Protein AF-A0A2G6YTL5-F1 (afdb_monomer_lite)

Secondary structure (DSSP, 8-state):
------------------S-SEEEEEE-S--EEE-TTS-EEEPPTT-EEEEEE-SSEEEEEEE-TTT--EEEEEEEHHHHHHHHHTTSEEEE-

Sequence (93 aa):
MSEQHIPGNQISAIEVQQYPEHFAARVTGKVEHRVGDGPSELIPQGIEMKVDTAIASYVLSWVDPEDQQPETASLAKREFEHYVEVGALEVTV

Radius of gyration: 18.64 Å; chains: 1; bounding box: 56×35×51 Å

pLDDT: mean 85.42, std 16.79, range [40.28, 97.62]

Structure (mmCIF, N/CA/C/O backbone):
data_AF-A0A2G6YTL5-F1
#
_entry.id   AF-A0A2G6YTL5-F1
#
loop_
_atom_site.group_PDB
_atom_site.id
_atom_site.type_symbol
_atom_site.label_atom_id
_atom_site.label_alt_id
_atom_site.label_comp_id
_atom_site.label_asym_id
_atom_site.label_entity_id
_atom_site.label_seq_id
_atom_site.pdbx_PDB_ins_code
_atom_site.Cartn_x
_atom_site.Cartn_y
_atom_site.Cartn_z
_atom_site.occupancy
_atom_site.B_iso_or_equiv
_atom_site.auth_seq_id
_atom_site.auth_comp_id
_atom_site.auth_asym_id
_atom_site.auth_atom_id
_atom_site.pdbx_PDB_model_num
ATOM 1 N N . MET A 1 1 ? -41.385 24.868 36.575 1.00 42.53 1 MET A N 1
ATOM 2 C CA . MET A 1 1 ? -41.371 24.133 35.296 1.00 42.53 1 MET A CA 1
ATOM 3 C C . MET A 1 1 ? -39.914 23.916 34.955 1.00 42.53 1 MET A C 1
ATOM 5 O O . MET A 1 1 ? -39.200 24.896 34.812 1.00 42.53 1 MET A O 1
ATOM 9 N N . SER A 1 2 ? -39.456 22.669 35.017 1.00 40.28 2 SER A N 1
ATOM 10 C CA . SER A 1 2 ? -38.038 22.319 34.909 1.00 40.28 2 SER A CA 1
ATOM 11 C C . SER A 1 2 ? -37.748 21.901 33.472 1.00 40.28 2 SER A C 1
ATOM 13 O O . SER A 1 2 ? -38.137 20.809 33.069 1.00 40.28 2 SER A O 1
ATOM 15 N N . GLU A 1 3 ? -37.105 22.767 32.694 1.00 46.06 3 GLU A N 1
ATOM 16 C CA . GLU A 1 3 ? -36.609 22.415 31.363 1.00 46.06 3 GLU A CA 1
ATOM 17 C C . GLU A 1 3 ? -35.280 21.668 31.513 1.00 46.06 3 GLU A C 1
ATOM 19 O O . GLU A 1 3 ? -34.225 22.251 31.765 1.00 46.06 3 GLU A O 1
ATOM 24 N N . GLN A 1 4 ? -35.352 20.341 31.413 1.00 45.59 4 GLN A N 1
ATOM 25 C CA . GLN A 1 4 ? -34.183 19.480 31.295 1.00 45.59 4 GLN A CA 1
ATOM 26 C C . GLN A 1 4 ? -33.599 19.646 29.889 1.00 45.59 4 GLN A C 1
ATOM 28 O O . GLN A 1 4 ? -34.181 19.197 28.904 1.00 45.59 4 GLN A O 1
ATOM 33 N N . HIS A 1 5 ? -32.444 20.303 29.802 1.00 42.72 5 HIS A N 1
ATOM 34 C CA . HIS A 1 5 ? -31.614 20.296 28.604 1.00 42.72 5 HIS A CA 1
ATOM 35 C C . HIS A 1 5 ? -31.051 18.885 28.408 1.00 42.72 5 HIS A C 1
ATOM 37 O O . HIS A 1 5 ? -30.262 18.407 29.221 1.00 42.72 5 HIS A O 1
ATOM 43 N N . ILE A 1 6 ? -31.470 18.220 27.334 1.00 56.03 6 ILE A N 1
ATOM 44 C CA . ILE A 1 6 ? -30.871 16.972 26.861 1.00 56.03 6 ILE A CA 1
ATOM 45 C C . ILE A 1 6 ? -29.523 17.343 26.226 1.00 56.03 6 ILE A C 1
ATOM 47 O O . ILE A 1 6 ? -29.519 18.103 25.254 1.00 56.03 6 ILE A O 1
ATOM 51 N N . PRO A 1 7 ? -28.378 16.847 26.725 1.00 48.25 7 PRO A N 1
ATOM 52 C CA . PRO A 1 7 ? -27.110 17.036 26.041 1.00 48.25 7 PRO A CA 1
ATOM 53 C C . PRO A 1 7 ? -27.153 16.222 24.748 1.00 48.25 7 PRO A C 1
ATOM 55 O O . PRO A 1 7 ? -27.220 14.992 24.775 1.00 48.25 7 PRO A O 1
ATOM 58 N N . GLY A 1 8 ? -27.165 16.918 23.612 1.00 46.03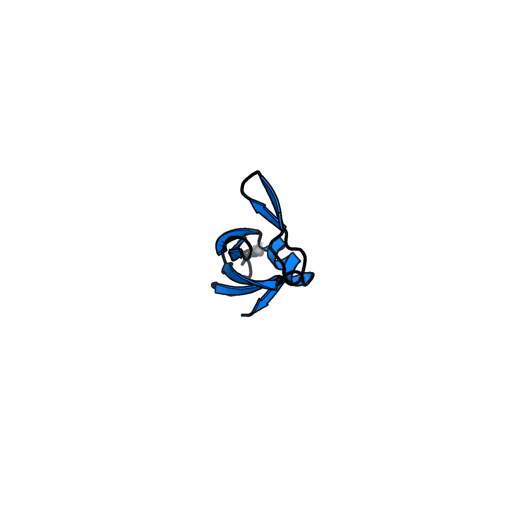 8 GLY A N 1
ATOM 59 C CA . GLY A 1 8 ? -26.973 16.306 22.307 1.00 46.03 8 GLY A CA 1
ATOM 60 C C . GLY A 1 8 ? -25.668 15.518 22.316 1.00 46.03 8 GLY A C 1
ATOM 61 O O . GLY A 1 8 ? -24.620 16.036 22.693 1.00 46.03 8 GLY A O 1
ATOM 62 N N . ASN A 1 9 ? -25.759 14.245 21.949 1.00 48.50 9 ASN A N 1
ATOM 63 C CA . ASN A 1 9 ? -24.640 13.323 21.870 1.00 48.50 9 ASN A CA 1
ATOM 64 C C . ASN A 1 9 ? -23.618 13.864 20.852 1.00 48.50 9 ASN A C 1
ATOM 66 O O . ASN A 1 9 ? -23.785 13.694 19.645 1.00 48.50 9 ASN A O 1
ATOM 70 N N . GLN A 1 10 ? -22.579 14.551 21.333 1.00 52.66 10 GLN A N 1
ATOM 71 C CA . GLN A 1 10 ? -21.400 14.906 20.549 1.00 52.66 10 GLN A CA 1
ATOM 72 C C . GLN A 1 10 ? -20.633 13.606 20.283 1.00 52.66 10 GLN A C 1
ATOM 74 O O . GLN A 1 10 ? -19.710 13.244 21.007 1.00 52.66 10 GLN A O 1
ATOM 79 N N . ILE A 1 11 ? -21.035 12.865 19.251 1.00 53.69 11 ILE A N 1
ATOM 80 C CA . ILE A 1 11 ? -20.146 11.873 18.655 1.00 53.69 11 ILE A CA 1
ATOM 81 C C . ILE A 1 11 ? -19.109 12.698 17.901 1.00 53.69 11 ILE A C 1
ATOM 83 O O . ILE A 1 11 ? -19.294 13.047 16.737 1.00 53.69 11 ILE A O 1
ATOM 87 N N . SER A 1 12 ? -18.041 13.090 18.596 1.00 50.38 12 SER A N 1
ATOM 88 C CA . SER A 1 12 ? -16.804 13.457 17.922 1.00 50.38 12 SER A CA 1
ATOM 89 C C . SER A 1 12 ? -16.447 12.263 17.047 1.00 50.38 12 SER A C 1
ATOM 91 O O . SER A 1 12 ? -16.243 11.166 17.566 1.00 50.38 12 SER A O 1
ATOM 93 N N . ALA A 1 13 ? -16.441 12.455 15.730 1.00 55.88 13 ALA A N 1
ATOM 94 C CA . ALA A 1 13 ? -15.878 11.498 14.795 1.00 55.88 13 ALA A CA 1
ATOM 95 C C . ALA A 1 13 ? -14.369 11.432 15.065 1.00 55.88 13 ALA A C 1
ATOM 97 O O . ALA A 1 13 ? -13.573 12.097 14.412 1.00 55.88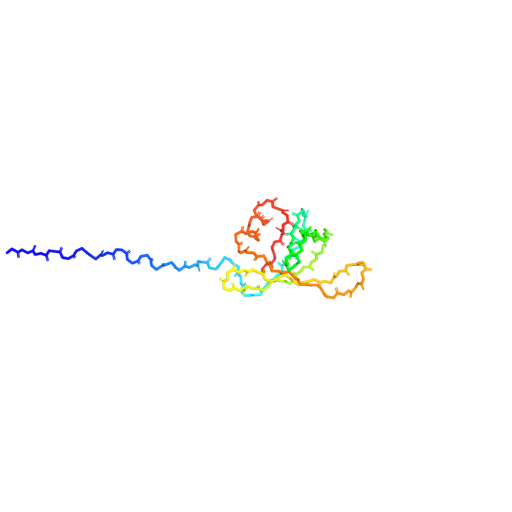 13 ALA A O 1
ATOM 98 N N . ILE A 1 14 ? -13.982 10.707 16.113 1.00 56.47 14 ILE A N 1
ATOM 99 C CA . ILE A 1 14 ? -12.608 10.272 16.293 1.00 56.47 14 ILE A CA 1
ATOM 100 C C . ILE A 1 14 ? -12.448 9.198 15.229 1.00 56.47 14 ILE A C 1
ATOM 102 O O . ILE A 1 14 ? -12.909 8.072 15.402 1.00 56.47 14 ILE A O 1
ATOM 106 N N . GLU A 1 15 ? -11.909 9.584 14.079 1.00 60.00 15 GLU A N 1
ATOM 107 C CA . GLU A 1 15 ? -11.481 8.628 13.072 1.00 60.00 15 GLU A CA 1
ATOM 108 C C . GLU A 1 15 ? -10.412 7.753 13.734 1.00 60.00 15 GLU A C 1
ATOM 110 O O . GLU A 1 15 ? -9.310 8.215 14.034 1.00 60.00 15 GLU A O 1
ATOM 115 N N . VAL A 1 16 ? -10.784 6.523 14.095 1.00 66.25 16 VAL A N 1
ATOM 116 C CA . VAL A 1 16 ? -9.871 5.594 14.758 1.00 66.25 16 VAL A CA 1
ATOM 117 C C . VAL A 1 16 ? -8.837 5.189 13.721 1.00 66.25 16 VAL A C 1
ATOM 119 O O . VAL A 1 16 ? -9.149 4.497 12.757 1.00 66.25 16 VAL A O 1
ATOM 122 N N . GLN A 1 17 ? -7.611 5.662 13.899 1.00 72.12 17 GLN A N 1
ATOM 123 C CA . GLN A 1 17 ? -6.489 5.285 13.056 1.00 72.12 17 GLN A CA 1
ATOM 124 C C . GLN A 1 17 ? -6.136 3.817 13.337 1.00 72.12 17 GLN A C 1
ATOM 126 O O . GLN A 1 17 ? -5.704 3.480 14.437 1.00 72.12 17 GLN A O 1
ATOM 131 N N . GLN A 1 18 ? -6.407 2.941 12.364 1.00 84.38 18 GLN A N 1
ATOM 132 C CA . GLN A 1 18 ? -6.289 1.487 12.520 1.00 84.38 18 GLN A CA 1
ATOM 133 C C . GLN A 1 18 ? -4.834 0.994 12.509 1.00 84.38 18 GLN A C 1
ATOM 135 O O . GLN A 1 18 ? -4.520 0.020 13.194 1.00 84.38 18 GLN A O 1
ATOM 140 N N . TYR A 1 19 ? -3.951 1.666 11.765 1.00 90.62 19 TYR A N 1
ATOM 141 C CA . TYR A 1 19 ? -2.539 1.302 11.621 1.00 90.62 19 TYR A CA 1
ATOM 142 C C . TYR A 1 19 ? -1.600 2.404 12.150 1.00 90.62 19 TYR A C 1
ATOM 144 O O . TYR A 1 19 ? -2.011 3.564 12.210 1.00 90.62 19 TYR A O 1
ATOM 152 N N . PRO A 1 20 ? -0.350 2.073 12.537 1.00 92.81 20 PRO A N 1
ATOM 153 C CA . PRO A 1 20 ? 0.654 3.053 12.963 1.00 92.81 20 PRO A CA 1
ATOM 154 C C . PRO A 1 20 ? 0.967 4.117 11.897 1.00 92.81 20 PRO A C 1
ATOM 156 O O . PRO A 1 20 ? 0.619 3.972 10.728 1.00 92.81 20 PRO A O 1
ATOM 159 N N . GLU A 1 21 ? 1.683 5.178 12.279 1.00 93.88 21 GLU A N 1
ATOM 160 C CA . GLU A 1 21 ? 2.111 6.227 11.334 1.00 93.88 21 GLU A CA 1
ATOM 161 C C . GLU A 1 21 ? 3.010 5.684 10.214 1.00 93.88 21 GLU A C 1
ATOM 163 O O . GLU A 1 21 ? 2.876 6.115 9.073 1.00 93.88 21 GLU A O 1
ATOM 168 N N . HIS A 1 22 ? 3.866 4.710 10.534 1.00 96.94 22 HIS A N 1
ATOM 169 C CA . HIS A 1 22 ? 4.793 4.064 9.609 1.00 96.94 22 HIS A CA 1
ATOM 170 C C . HIS A 1 22 ? 4.775 2.555 9.839 1.00 96.94 22 HIS A C 1
ATOM 172 O O . HIS A 1 22 ? 4.982 2.102 10.967 1.00 96.94 22 HIS A O 1
ATOM 178 N N . PHE A 1 23 ? 4.549 1.779 8.785 1.00 97.06 23 PHE A N 1
ATOM 179 C CA . PHE A 1 23 ? 4.556 0.317 8.841 1.00 97.06 23 PHE A CA 1
ATOM 180 C C . PHE A 1 23 ? 4.891 -0.282 7.467 1.00 97.06 23 PHE A C 1
ATOM 182 O O . PHE A 1 23 ? 5.122 0.447 6.500 1.00 97.06 23 PHE A O 1
ATOM 189 N N . ALA A 1 24 ? 4.975 -1.608 7.376 1.00 97.38 24 ALA A N 1
ATOM 190 C CA . ALA A 1 24 ? 5.245 -2.304 6.123 1.00 97.38 24 ALA A CA 1
ATOM 191 C C . ALA A 1 24 ? 4.021 -3.095 5.656 1.00 97.38 24 ALA A C 1
ATOM 193 O O . ALA A 1 24 ? 3.216 -3.567 6.458 1.00 97.38 24 ALA A O 1
ATOM 194 N N . ALA A 1 25 ? 3.890 -3.279 4.349 1.00 97.44 25 ALA A N 1
ATOM 195 C CA . ALA A 1 25 ? 2.909 -4.189 3.778 1.00 97.44 25 ALA A CA 1
ATOM 196 C C . ALA A 1 25 ? 3.517 -4.977 2.618 1.00 97.44 25 ALA A C 1
ATOM 198 O O . ALA A 1 25 ? 4.539 -4.590 2.053 1.00 97.44 25 ALA A O 1
ATOM 199 N N . ARG A 1 26 ? 2.884 -6.087 2.253 1.00 97.44 26 ARG A N 1
ATOM 200 C CA . ARG A 1 26 ? 3.265 -6.907 1.106 1.00 97.44 26 ARG A CA 1
ATOM 201 C C . ARG A 1 26 ? 2.082 -7.107 0.174 1.00 97.44 26 ARG A C 1
ATOM 203 O O . ARG A 1 26 ? 0.981 -7.409 0.629 1.00 97.44 26 ARG A O 1
ATOM 210 N N . VAL A 1 27 ? 2.320 -6.996 -1.132 1.00 96.81 27 VAL A N 1
ATOM 211 C CA . VAL A 1 27 ? 1.305 -7.294 -2.152 1.00 96.81 27 VAL A CA 1
ATOM 212 C C . VAL A 1 27 ? 1.166 -8.800 -2.319 1.00 96.81 27 VAL A C 1
ATOM 214 O O . VAL A 1 27 ? 2.072 -9.472 -2.814 1.00 96.81 27 VAL A O 1
ATOM 217 N N . THR A 1 28 ? 0.017 -9.337 -1.933 1.00 97.00 28 THR A N 1
ATOM 218 C CA . THR A 1 28 ? -0.315 -10.769 -2.019 1.00 97.00 28 THR A CA 1
ATOM 219 C C . THR A 1 28 ? -1.388 -11.054 -3.070 1.00 97.00 28 THR A C 1
ATOM 221 O O . THR A 1 28 ? -1.511 -12.187 -3.533 1.00 97.00 28 THR A O 1
ATOM 224 N N . GLY A 1 29 ? -2.148 -10.033 -3.479 1.00 95.00 29 GLY A N 1
ATOM 225 C CA . GLY A 1 29 ? -3.240 -10.141 -4.445 1.00 95.00 29 GLY A CA 1
ATOM 226 C C . GLY A 1 29 ? -3.244 -9.011 -5.469 1.00 95.00 29 GLY A C 1
ATOM 227 O O . GLY A 1 29 ? -2.197 -8.493 -5.838 1.00 95.00 29 GLY A O 1
ATOM 228 N N . LYS A 1 30 ? -4.418 -8.696 -6.020 1.00 95.12 30 LYS A N 1
ATOM 229 C CA . LYS A 1 30 ? -4.566 -7.603 -6.989 1.00 95.12 30 LYS A CA 1
ATOM 230 C C . LYS A 1 30 ? -4.792 -6.301 -6.236 1.00 95.12 30 LYS A C 1
ATOM 232 O O . LYS A 1 30 ? -5.803 -6.176 -5.552 1.00 95.12 30 LYS A O 1
ATOM 237 N N . VAL A 1 31 ? -3.863 -5.368 -6.388 1.00 95.12 31 VAL A N 1
ATOM 23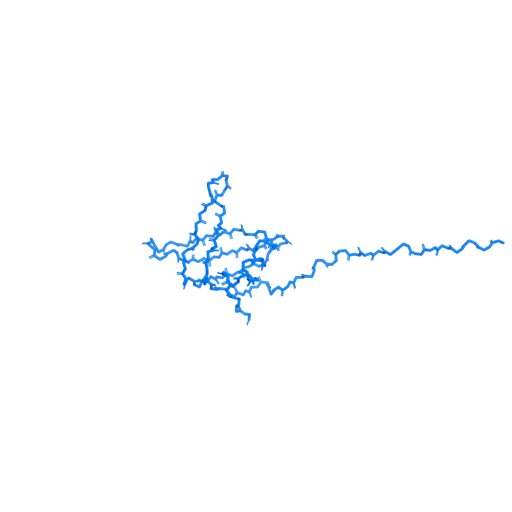8 C CA . VAL A 1 31 ? -3.957 -4.020 -5.832 1.00 95.12 31 VAL A CA 1
ATOM 239 C C . VAL A 1 31 ? -3.861 -3.057 -6.996 1.00 95.12 31 VAL A C 1
ATOM 241 O O . VAL A 1 31 ? -2.856 -3.044 -7.705 1.00 95.12 31 VAL A O 1
ATOM 244 N N . GLU A 1 32 ? -4.926 -2.299 -7.214 1.00 93.94 32 GLU A N 1
ATOM 245 C CA . GLU A 1 32 ? -4.955 -1.247 -8.219 1.00 93.94 32 GLU A CA 1
ATOM 246 C C . GLU A 1 32 ? -4.720 0.100 -7.542 1.00 93.94 32 GLU A C 1
ATOM 248 O O . GLU A 1 32 ? -5.234 0.355 -6.452 1.00 93.94 32 GLU A O 1
ATOM 253 N N . HIS A 1 33 ? -3.958 0.966 -8.198 1.00 90.12 33 HIS A N 1
ATOM 254 C CA . HIS A 1 33 ? -3.800 2.357 -7.808 1.00 90.12 33 HIS A CA 1
ATOM 255 C C . HIS A 1 33 ? -4.036 3.261 -9.009 1.00 90.12 33 HIS A C 1
ATOM 257 O O . HIS A 1 33 ? -3.793 2.886 -10.153 1.00 90.12 33 HIS A O 1
ATOM 263 N N . ARG A 1 34 ? -4.513 4.477 -8.757 1.00 85.94 34 ARG A N 1
ATOM 264 C CA . ARG A 1 34 ? -4.665 5.479 -9.810 1.00 85.94 34 ARG A CA 1
ATOM 265 C C . ARG A 1 34 ? -3.419 6.354 -9.891 1.00 85.94 34 ARG A C 1
ATOM 267 O O . ARG A 1 34 ? -2.990 6.912 -8.882 1.00 85.94 34 ARG A O 1
ATOM 274 N N . VAL A 1 35 ? -2.894 6.537 -11.100 1.00 78.31 35 VAL A N 1
ATOM 275 C CA . VAL A 1 35 ? -1.797 7.473 -11.376 1.00 78.31 35 VAL A CA 1
ATOM 276 C C . VAL A 1 35 ? -2.379 8.807 -11.853 1.00 78.31 35 VAL A C 1
ATOM 278 O O . VAL A 1 35 ? -2.784 8.954 -13.006 1.00 78.31 35 VAL A O 1
ATOM 281 N N . GLY A 1 36 ? -2.466 9.795 -10.955 1.00 77.31 36 GLY A N 1
ATOM 282 C CA . GLY A 1 36 ? -3.042 11.113 -11.262 1.00 77.31 36 GLY A CA 1
ATOM 283 C C . GLY A 1 36 ? -4.505 11.034 -11.725 1.00 77.31 36 GLY A C 1
ATOM 284 O O . GLY A 1 36 ? -5.337 10.423 -11.058 1.00 77.31 36 GLY A O 1
ATOM 285 N N . ASP A 1 37 ? -4.812 11.635 -12.880 1.00 78.12 37 ASP A N 1
ATOM 286 C CA . ASP A 1 37 ? -6.113 11.507 -13.569 1.00 78.12 37 ASP A CA 1
ATOM 287 C C . ASP A 1 37 ? -6.136 10.357 -14.600 1.00 78.12 37 ASP A C 1
ATOM 289 O O . ASP A 1 37 ? -7.077 10.225 -15.387 1.00 78.12 37 ASP A O 1
ATOM 293 N N . GLY A 1 38 ? -5.073 9.552 -14.637 1.00 77.75 38 GLY A N 1
ATOM 294 C CA . GLY A 1 38 ? -4.871 8.464 -15.581 1.00 77.75 38 GLY A CA 1
ATOM 295 C C . GLY A 1 38 ? -5.656 7.187 -15.254 1.00 77.75 38 GLY A C 1
ATOM 296 O O . GLY A 1 38 ? -6.497 7.160 -14.346 1.00 77.75 38 GLY A O 1
ATOM 297 N N . PRO A 1 39 ? -5.411 6.112 -16.023 1.00 84.44 39 PRO A N 1
ATOM 298 C CA . PRO A 1 39 ? -5.999 4.805 -15.757 1.00 84.44 39 PRO A CA 1
ATOM 299 C C . PRO A 1 39 ? -5.543 4.241 -14.401 1.00 84.44 39 PRO A C 1
ATOM 301 O O . PRO A 1 39 ? -4.557 4.689 -13.815 1.00 84.44 39 PRO A O 1
ATOM 304 N N . SER A 1 40 ? -6.283 3.250 -13.901 1.00 89.12 40 SER A N 1
ATOM 305 C CA . SER A 1 40 ? -5.806 2.429 -12.787 1.00 89.12 40 SER A CA 1
ATOM 306 C C . SER A 1 40 ? -4.715 1.479 -13.278 1.00 89.12 40 SER A C 1
ATOM 308 O O . SER A 1 40 ? -4.873 0.835 -14.317 1.00 89.12 40 SER A O 1
ATOM 310 N N . GLU A 1 41 ? -3.641 1.379 -12.509 1.00 91.00 41 GLU A N 1
ATOM 311 C CA . GLU A 1 41 ? -2.496 0.504 -12.739 1.00 91.00 41 GLU A CA 1
ATOM 312 C C . GLU A 1 41 ? -2.380 -0.515 -11.603 1.00 91.00 41 GLU A C 1
ATOM 314 O O . GLU A 1 41 ? -2.879 -0.296 -10.499 1.00 91.00 41 GLU A O 1
ATOM 319 N N . LEU A 1 42 ? -1.772 -1.667 -11.888 1.00 93.06 42 LEU A N 1
ATOM 320 C CA . LEU A 1 42 ? -1.601 -2.741 -10.912 1.00 93.06 42 LEU A CA 1
ATOM 321 C C . LEU A 1 42 ? -0.242 -2.620 -10.232 1.00 93.06 42 LEU A C 1
ATOM 323 O O . LEU A 1 42 ? 0.778 -2.565 -10.912 1.00 93.06 42 LEU A O 1
ATOM 327 N N . ILE A 1 43 ? -0.228 -2.708 -8.903 1.00 92.81 43 ILE A N 1
ATOM 328 C CA . ILE A 1 43 ? 1.024 -2.872 -8.163 1.00 92.81 43 ILE A CA 1
ATOM 329 C C . ILE A 1 43 ? 1.507 -4.323 -8.340 1.00 92.81 43 ILE A C 1
ATOM 331 O O . ILE A 1 43 ? 0.715 -5.255 -8.131 1.00 92.81 43 ILE A O 1
ATOM 335 N N . PRO A 1 44 ? 2.785 -4.554 -8.698 1.00 92.62 44 PRO A N 1
ATOM 336 C CA . PRO A 1 44 ? 3.318 -5.900 -8.859 1.00 92.62 44 PRO A CA 1
ATOM 337 C C . PRO A 1 44 ? 3.181 -6.752 -7.589 1.00 92.62 44 PRO A C 1
ATOM 339 O O . PRO A 1 44 ? 3.438 -6.310 -6.467 1.00 92.62 44 PRO A O 1
ATOM 342 N N . GLN A 1 45 ? 2.797 -8.017 -7.769 1.00 95.12 45 GLN A N 1
ATOM 343 C CA . GLN A 1 45 ? 2.680 -8.969 -6.665 1.00 95.12 45 GLN A CA 1
ATOM 344 C C . GLN A 1 45 ? 4.041 -9.348 -6.085 1.00 95.12 45 GLN A C 1
ATOM 346 O O . GLN A 1 45 ? 5.044 -9.436 -6.789 1.00 95.12 45 GLN A O 1
ATOM 351 N N . GLY A 1 46 ? 4.055 -9.651 -4.790 1.00 94.00 46 GLY A N 1
ATOM 352 C CA . GLY A 1 46 ? 5.242 -10.085 -4.065 1.00 94.00 46 GLY A CA 1
ATOM 353 C C . GLY A 1 46 ? 6.138 -8.947 -3.583 1.00 94.00 46 GLY A C 1
ATOM 354 O O . GLY A 1 46 ? 7.090 -9.238 -2.862 1.00 94.00 46 GLY A O 1
ATOM 355 N N . ILE A 1 47 ? 5.818 -7.696 -3.923 1.00 93.25 47 ILE A N 1
ATOM 356 C CA . ILE A 1 47 ? 6.564 -6.511 -3.503 1.00 93.25 47 ILE A CA 1
ATOM 357 C C . ILE A 1 47 ? 6.275 -6.178 -2.040 1.00 93.25 47 ILE A C 1
ATOM 359 O O . ILE A 1 47 ? 5.120 -6.153 -1.608 1.00 93.25 47 ILE A O 1
ATOM 363 N N . GLU A 1 48 ? 7.344 -5.915 -1.292 1.00 95.44 48 GLU A N 1
ATOM 364 C CA . GLU A 1 48 ? 7.280 -5.266 0.014 1.00 95.44 48 GLU A CA 1
ATOM 365 C C . GLU A 1 48 ? 7.265 -3.749 -0.176 1.00 95.44 48 GLU A C 1
ATOM 367 O O . GLU A 1 48 ? 8.055 -3.190 -0.939 1.00 95.44 48 GLU A O 1
ATOM 372 N N . MET A 1 49 ? 6.367 -3.083 0.537 1.00 95.56 49 MET A N 1
ATOM 373 C CA . MET A 1 49 ? 6.180 -1.641 0.484 1.00 95.56 49 MET A CA 1
ATOM 374 C C . MET A 1 49 ? 6.232 -1.037 1.878 1.00 95.56 49 MET A C 1
ATOM 376 O O . MET A 1 49 ? 5.834 -1.653 2.871 1.00 95.56 49 MET A O 1
ATOM 380 N N . LYS A 1 50 ? 6.697 0.206 1.931 1.00 97.62 50 LYS A N 1
ATOM 381 C CA . LYS A 1 50 ? 6.534 1.069 3.098 1.00 97.62 50 LYS A CA 1
ATOM 382 C C . LYS A 1 50 ? 5.191 1.768 2.996 1.00 97.62 50 LYS A C 1
ATOM 384 O O . LYS A 1 50 ? 4.814 2.209 1.910 1.00 97.62 50 LYS A O 1
ATOM 389 N N . VAL A 1 51 ? 4.500 1.859 4.122 1.00 97.44 51 VAL A N 1
ATOM 390 C CA . VAL A 1 51 ? 3.202 2.509 4.222 1.00 97.44 51 VAL A CA 1
ATOM 391 C C . VAL A 1 51 ? 3.278 3.619 5.255 1.00 97.44 51 VAL A C 1
ATOM 393 O O . VAL A 1 51 ? 3.599 3.373 6.419 1.00 97.44 51 VAL A O 1
ATOM 396 N N . ASP A 1 52 ? 2.960 4.830 4.811 1.00 97.19 52 ASP A N 1
ATOM 397 C CA . ASP A 1 52 ? 2.871 6.018 5.651 1.00 97.19 52 ASP A CA 1
ATOM 398 C C . ASP A 1 52 ? 1.407 6.440 5.782 1.00 97.19 52 ASP A C 1
ATOM 400 O O . ASP A 1 52 ? 0.700 6.630 4.784 1.00 97.19 52 ASP A O 1
ATOM 404 N N . THR A 1 53 ? 0.930 6.597 7.014 1.00 94.94 53 THR A N 1
ATOM 405 C CA . THR A 1 53 ? -0.457 6.993 7.250 1.00 94.94 53 THR A CA 1
ATOM 406 C C . THR A 1 53 ? -0.624 8.506 7.123 1.00 94.94 53 THR A C 1
ATOM 408 O O . THR A 1 53 ? 0.027 9.281 7.819 1.00 94.94 53 THR A O 1
ATOM 411 N N . ALA A 1 54 ? -1.560 8.935 6.276 1.00 91.81 54 ALA A N 1
ATOM 412 C CA . ALA A 1 54 ? -1.986 10.323 6.133 1.00 91.81 54 ALA A CA 1
ATOM 413 C C . ALA A 1 54 ? -3.417 10.528 6.668 1.00 91.81 54 ALA A C 1
ATOM 415 O O . ALA A 1 54 ? -4.106 9.590 7.074 1.00 91.81 54 ALA A O 1
ATOM 416 N N . ILE A 1 55 ? -3.886 11.782 6.669 1.00 87.12 55 ILE A N 1
ATOM 417 C CA . ILE A 1 55 ? -5.166 12.170 7.290 1.00 87.12 55 ILE A CA 1
ATOM 418 C C . ILE A 1 55 ? -6.343 11.334 6.761 1.00 87.12 55 ILE A C 1
ATOM 420 O O . ILE A 1 55 ? -7.143 10.873 7.565 1.00 87.12 55 ILE A O 1
ATOM 424 N N . ALA A 1 56 ? -6.423 11.079 5.450 1.00 88.44 56 ALA A N 1
ATOM 425 C CA . ALA A 1 56 ? -7.531 10.344 4.817 1.00 88.44 56 ALA A CA 1
ATOM 426 C C . ALA A 1 56 ? -7.075 9.224 3.859 1.00 88.44 56 ALA A C 1
ATOM 428 O O . ALA A 1 56 ? -7.889 8.622 3.152 1.00 88.44 56 ALA A O 1
ATOM 429 N N . SER A 1 57 ? -5.775 8.938 3.823 1.00 93.62 57 SER A N 1
ATOM 430 C CA . SER A 1 57 ? -5.165 7.994 2.887 1.00 93.62 57 SER A CA 1
ATOM 431 C C . SER A 1 57 ? -3.956 7.295 3.502 1.00 93.62 57 SER A C 1
ATOM 433 O O . SER A 1 57 ? -3.457 7.708 4.548 1.00 93.62 57 SER A O 1
ATOM 435 N N . TYR A 1 58 ? -3.482 6.256 2.827 1.00 95.50 58 TYR A N 1
ATOM 436 C CA . TYR A 1 58 ? -2.175 5.654 3.055 1.00 95.50 58 TYR A CA 1
ATOM 437 C C . TYR A 1 58 ? -1.304 5.898 1.824 1.00 95.50 58 TYR A C 1
ATOM 439 O O . TYR A 1 58 ? -1.768 5.734 0.692 1.00 95.50 58 TYR A O 1
ATOM 447 N N . VAL A 1 59 ? -0.060 6.312 2.049 1.00 95.69 59 VAL A N 1
ATOM 448 C CA . VAL A 1 59 ? 0.941 6.482 0.994 1.00 95.69 59 VAL A CA 1
ATOM 449 C C . VAL A 1 59 ? 1.793 5.224 0.949 1.00 95.69 59 VAL A C 1
ATOM 451 O O . VAL A 1 59 ? 2.446 4.870 1.925 1.00 95.69 59 VAL A O 1
ATOM 454 N N . LEU A 1 60 ? 1.753 4.540 -0.186 1.00 95.94 60 LEU A N 1
ATOM 455 C CA . LEU A 1 60 ? 2.502 3.326 -0.468 1.00 95.94 60 LEU A CA 1
ATOM 456 C C . LEU A 1 60 ? 3.762 3.707 -1.226 1.00 95.94 60 LEU A C 1
ATOM 458 O O . LEU A 1 60 ? 3.673 4.412 -2.228 1.00 95.94 60 LEU A O 1
ATOM 462 N N . SER A 1 61 ? 4.910 3.219 -0.771 1.00 96.50 61 SER A N 1
ATOM 463 C CA . SER A 1 61 ? 6.196 3.427 -1.432 1.00 96.50 61 SER A CA 1
ATOM 464 C C . SER A 1 61 ? 6.898 2.092 -1.650 1.00 96.50 61 SER A C 1
ATOM 466 O O . SER A 1 61 ? 7.098 1.336 -0.694 1.00 96.50 61 SER A O 1
ATOM 468 N N . TRP A 1 62 ? 7.307 1.807 -2.883 1.00 95.50 62 TRP A N 1
ATOM 469 C CA . TRP A 1 62 ? 8.061 0.601 -3.236 1.00 95.50 62 TRP A CA 1
ATOM 470 C C . TRP A 1 62 ? 9.127 0.904 -4.291 1.00 95.50 62 TRP A C 1
ATOM 472 O O . TRP A 1 62 ? 9.253 2.034 -4.750 1.00 95.50 62 TRP A O 1
ATOM 482 N N . VAL A 1 63 ? 9.938 -0.096 -4.630 1.00 94.62 63 VAL A N 1
ATOM 483 C CA . VAL A 1 63 ? 10.843 -0.039 -5.783 1.00 94.62 63 VAL A CA 1
ATOM 484 C C . VAL A 1 63 ? 10.275 -0.967 -6.841 1.00 94.62 63 VAL A C 1
ATOM 486 O O . VAL A 1 63 ? 10.043 -2.144 -6.548 1.00 94.62 63 VAL A O 1
ATOM 489 N N . ASP A 1 64 ? 10.010 -0.440 -8.031 1.00 90.50 64 ASP A N 1
ATOM 490 C CA . ASP A 1 64 ? 9.500 -1.245 -9.131 1.00 90.50 64 ASP A CA 1
ATOM 491 C C . ASP A 1 64 ? 10.566 -2.272 -9.564 1.00 90.50 64 ASP A C 1
ATOM 493 O O . ASP A 1 64 ? 11.723 -1.910 -9.803 1.00 90.50 64 ASP A O 1
ATOM 497 N N . PRO A 1 65 ? 10.232 -3.573 -9.623 1.00 89.19 65 PRO A N 1
ATOM 498 C CA . PRO A 1 65 ? 11.196 -4.607 -9.975 1.00 89.19 65 PRO A CA 1
ATOM 499 C C . PRO A 1 65 ? 11.648 -4.560 -11.445 1.00 89.19 65 PRO A C 1
ATOM 501 O O . PRO A 1 65 ? 12.697 -5.131 -11.754 1.00 89.19 65 PRO A O 1
ATOM 504 N N . GLU A 1 66 ? 10.880 -3.945 -12.350 1.00 89.06 66 GLU A N 1
ATOM 505 C CA . GLU A 1 66 ? 11.186 -3.895 -13.783 1.00 89.06 66 GLU A CA 1
ATOM 506 C C . GLU A 1 66 ? 12.253 -2.848 -14.107 1.00 89.06 66 GLU A C 1
ATOM 508 O O . GLU A 1 66 ? 13.201 -3.146 -14.840 1.00 89.06 66 GLU A O 1
ATOM 513 N N . ASP A 1 67 ? 12.136 -1.642 -13.549 1.00 90.69 67 ASP A N 1
ATOM 514 C CA . ASP A 1 67 ? 13.026 -0.519 -13.863 1.00 90.69 67 ASP A CA 1
ATOM 515 C C . ASP A 1 67 ? 13.895 -0.042 -12.683 1.00 90.69 67 ASP A C 1
ATOM 517 O O . ASP A 1 67 ? 14.793 0.784 -12.874 1.00 90.69 67 ASP A O 1
ATOM 521 N N . GLN A 1 68 ? 13.701 -0.626 -11.493 1.00 92.12 68 GLN A N 1
ATOM 522 C CA . GLN A 1 68 ? 14.414 -0.314 -10.249 1.00 92.12 68 GLN A CA 1
ATOM 523 C C . GLN A 1 68 ? 14.218 1.132 -9.766 1.00 92.12 68 GLN A C 1
ATOM 525 O O . GLN A 1 68 ? 15.050 1.649 -9.009 1.00 92.12 68 GLN A O 1
ATOM 530 N N . GLN A 1 69 ? 13.139 1.798 -10.184 1.00 93.25 69 GLN A N 1
ATOM 531 C CA . GLN A 1 69 ? 12.813 3.145 -9.738 1.00 93.25 69 GLN A CA 1
ATOM 532 C C . GLN A 1 69 ? 11.890 3.137 -8.514 1.00 93.25 69 GLN A C 1
ATOM 534 O O . GLN A 1 69 ? 11.086 2.223 -8.327 1.00 93.25 69 GLN A O 1
ATOM 539 N N . PRO A 1 70 ? 12.025 4.136 -7.624 1.00 93.69 70 PRO A N 1
ATOM 540 C CA . PRO A 1 70 ? 11.100 4.303 -6.519 1.00 93.69 70 PRO A CA 1
ATOM 541 C C . PRO A 1 70 ? 9.742 4.778 -7.039 1.00 93.69 70 PRO A C 1
ATOM 543 O O . PRO A 1 70 ? 9.655 5.816 -7.692 1.00 93.69 70 PRO A O 1
ATOM 546 N N . GLU A 1 71 ? 8.694 4.058 -6.662 1.00 93.12 71 GLU A N 1
ATOM 547 C CA . GLU A 1 71 ? 7.312 4.363 -7.008 1.00 93.12 71 GLU A CA 1
ATOM 548 C C . GLU A 1 71 ? 6.501 4.728 -5.770 1.00 93.12 71 GLU A C 1
ATOM 550 O O . GLU A 1 71 ? 6.770 4.255 -4.656 1.00 93.12 71 GLU A O 1
ATOM 555 N N . THR A 1 72 ? 5.499 5.589 -5.968 1.00 93.56 72 THR A N 1
ATOM 556 C CA . THR A 1 72 ? 4.585 5.995 -4.896 1.00 93.56 72 THR A CA 1
ATOM 557 C C . THR A 1 72 ? 3.138 6.025 -5.359 1.00 93.56 72 THR A C 1
ATOM 559 O O . THR A 1 72 ? 2.823 6.548 -6.426 1.00 93.56 72 THR A O 1
ATOM 562 N N . ALA A 1 73 ? 2.237 5.536 -4.511 1.00 93.44 73 ALA A N 1
ATOM 563 C CA . ALA A 1 73 ? 0.798 5.606 -4.727 1.00 93.44 73 ALA A CA 1
ATOM 564 C C . ALA A 1 73 ? 0.078 6.053 -3.455 1.00 93.44 73 ALA A C 1
ATOM 566 O O . ALA A 1 73 ? 0.499 5.739 -2.346 1.00 93.44 73 ALA A O 1
ATOM 567 N N . SER A 1 74 ? -1.036 6.765 -3.608 1.00 93.38 74 SER A N 1
ATOM 568 C CA . SER A 1 74 ? -1.916 7.121 -2.493 1.00 93.38 74 SER A CA 1
ATOM 569 C C . SER A 1 74 ? -3.233 6.375 -2.645 1.00 93.38 74 SER A C 1
ATOM 571 O O . SER A 1 74 ? -3.894 6.514 -3.674 1.00 93.38 74 SER A O 1
ATOM 573 N N . LEU A 1 75 ? -3.615 5.610 -1.625 1.00 93.81 75 LEU A N 1
ATOM 574 C CA . LEU A 1 75 ? -4.914 4.941 -1.554 1.00 93.81 75 LEU A CA 1
ATOM 575 C C . LEU A 1 75 ? -5.763 5.576 -0.463 1.00 93.81 75 LEU A C 1
ATOM 577 O O . LEU A 1 75 ? -5.271 5.866 0.629 1.00 93.81 75 LEU A O 1
ATOM 581 N N . ALA A 1 76 ? -7.057 5.757 -0.721 1.00 93.38 76 ALA A N 1
ATOM 582 C CA . ALA A 1 76 ? -7.979 6.164 0.335 1.00 93.38 76 ALA A CA 1
ATOM 583 C C . ALA A 1 76 ? -7.972 5.116 1.462 1.00 93.38 76 ALA A C 1
ATOM 585 O O . ALA A 1 76 ? -7.860 3.922 1.186 1.00 93.38 76 ALA A O 1
ATOM 586 N N . LYS A 1 77 ? -8.143 5.529 2.726 1.00 93.62 77 LYS A N 1
ATOM 587 C CA . LYS A 1 77 ? -8.092 4.590 3.868 1.00 93.62 77 LYS A CA 1
ATOM 588 C C . LYS A 1 77 ? -8.977 3.362 3.676 1.00 93.62 77 LYS A C 1
ATOM 590 O O . LYS A 1 77 ? -8.502 2.239 3.772 1.00 93.62 77 LYS A O 1
ATOM 595 N N . ARG A 1 78 ? -10.233 3.592 3.284 1.00 92.44 78 ARG A N 1
ATOM 596 C CA . ARG A 1 78 ? -11.217 2.531 3.040 1.00 92.44 78 ARG A CA 1
ATOM 597 C C . ARG A 1 78 ? -10.807 1.579 1.914 1.00 92.44 78 ARG A C 1
ATOM 599 O O . ARG A 1 78 ? -11.150 0.407 1.956 1.00 92.44 78 ARG A O 1
ATOM 606 N N . GLU A 1 79 ? -10.125 2.087 0.894 1.00 94.38 79 GLU A N 1
ATOM 607 C CA . GLU A 1 79 ? -9.635 1.276 -0.222 1.00 94.38 79 GLU A CA 1
ATOM 608 C C . GLU A 1 79 ? -8.454 0.407 0.215 1.00 94.38 79 GLU A C 1
ATOM 610 O O . GLU A 1 79 ? -8.455 -0.797 -0.027 1.00 94.38 79 GLU A O 1
ATOM 615 N N . PHE A 1 80 ? -7.492 0.989 0.933 1.00 95.38 80 PHE A N 1
ATOM 616 C CA . PHE A 1 80 ? -6.381 0.241 1.516 1.00 95.38 80 PHE A CA 1
ATOM 617 C C . PHE A 1 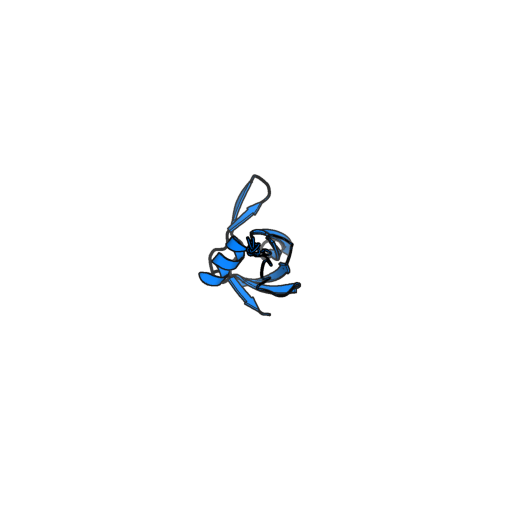80 ? -6.873 -0.855 2.469 1.00 95.38 80 PHE A C 1
ATOM 619 O O . PHE A 1 80 ? -6.502 -2.017 2.325 1.00 95.38 80 PHE A O 1
ATOM 626 N N . GLU A 1 81 ? -7.750 -0.501 3.410 1.00 95.00 81 GLU A N 1
ATOM 627 C CA . GLU A 1 81 ? -8.342 -1.432 4.375 1.00 95.00 81 GLU A CA 1
ATOM 628 C C . GLU A 1 81 ? -9.100 -2.552 3.664 1.00 95.00 81 GLU A C 1
ATOM 630 O O . GLU A 1 81 ? -8.938 -3.716 4.020 1.00 95.00 81 GLU A O 1
ATOM 635 N N . HIS A 1 82 ? -9.833 -2.235 2.593 1.00 95.56 82 HIS A N 1
ATOM 636 C CA . HIS A 1 82 ? -10.484 -3.246 1.769 1.00 95.56 82 HIS A CA 1
ATOM 637 C C . HIS A 1 82 ? -9.478 -4.232 1.157 1.00 95.56 82 HIS A C 1
ATOM 639 O O . HIS A 1 82 ? -9.714 -5.439 1.196 1.00 95.56 82 HIS A O 1
ATOM 645 N N . TYR A 1 83 ? -8.341 -3.757 0.634 1.00 96.81 83 TYR A N 1
ATOM 646 C CA . TYR A 1 83 ? -7.296 -4.644 0.115 1.00 96.81 83 TYR A CA 1
ATOM 647 C C . TYR A 1 83 ? -6.691 -5.541 1.197 1.00 96.81 83 TYR A C 1
ATOM 649 O O . TYR A 1 83 ? -6.366 -6.694 0.908 1.00 96.81 83 TYR A O 1
ATOM 657 N N . VAL A 1 84 ? -6.581 -5.062 2.436 1.00 96.56 84 VAL A N 1
ATOM 658 C CA . VAL A 1 84 ? -6.160 -5.903 3.565 1.00 96.56 84 VAL A CA 1
ATOM 659 C C . VAL A 1 84 ? -7.230 -6.942 3.906 1.00 96.56 84 VAL A C 1
ATOM 661 O O . VAL A 1 84 ? -6.922 -8.124 4.044 1.00 96.56 84 VAL A O 1
ATOM 664 N N . GLU A 1 85 ? -8.500 -6.537 3.974 1.00 96.50 85 GLU A N 1
ATOM 665 C CA . GLU A 1 85 ? -9.634 -7.419 4.279 1.00 96.50 85 GLU A CA 1
ATOM 666 C C . GLU A 1 85 ? -9.780 -8.574 3.279 1.00 96.50 85 GLU A C 1
ATOM 668 O O . GLU A 1 85 ? -10.056 -9.707 3.675 1.00 96.50 85 GLU A O 1
ATOM 673 N N . VAL A 1 86 ? -9.582 -8.310 1.983 1.00 97.00 86 VAL A N 1
ATOM 674 C CA . VAL A 1 86 ? -9.652 -9.343 0.931 1.00 97.00 86 VAL A CA 1
ATOM 675 C C . VAL A 1 86 ? -8.345 -10.125 0.764 1.00 97.00 86 VAL A C 1
ATOM 677 O O . VAL A 1 86 ? -8.270 -11.011 -0.089 1.00 97.00 86 VAL A O 1
ATOM 680 N N . GLY A 1 87 ? -7.314 -9.810 1.554 1.00 96.75 87 GLY A N 1
ATOM 681 C CA . GLY A 1 87 ? -6.008 -10.467 1.505 1.00 96.75 87 GLY A CA 1
ATOM 682 C C . GLY A 1 87 ? -5.185 -10.128 0.261 1.00 96.75 87 GLY A C 1
ATOM 683 O O . GLY A 1 87 ? -4.330 -10.919 -0.137 1.00 96.75 87 GLY A O 1
ATOM 684 N N . ALA A 1 88 ? -5.449 -8.987 -0.380 1.00 97.19 88 ALA A N 1
ATOM 685 C CA . ALA A 1 88 ? -4.622 -8.451 -1.459 1.00 97.19 88 ALA A CA 1
ATOM 686 C C . ALA A 1 88 ? -3.387 -7.694 -0.943 1.00 97.19 88 ALA A C 1
ATOM 688 O O . ALA A 1 88 ? -2.375 -7.635 -1.648 1.00 97.19 88 ALA A O 1
ATOM 689 N N . LEU A 1 89 ? -3.468 -7.174 0.284 1.00 97.25 89 LEU A N 1
ATOM 690 C CA . LEU A 1 89 ? -2.351 -6.639 1.054 1.00 97.25 89 LEU A CA 1
ATOM 691 C C . LEU A 1 89 ? -2.220 -7.381 2.385 1.00 97.25 89 LEU A C 1
ATOM 693 O O . LEU A 1 89 ? -3.199 -7.583 3.099 1.00 97.25 89 LEU A O 1
ATOM 697 N N . GLU A 1 90 ? -0.993 -7.733 2.744 1.00 97.62 90 GLU A N 1
ATOM 698 C CA . GLU A 1 90 ? -0.646 -8.270 4.057 1.00 97.62 90 GLU A CA 1
ATOM 699 C C . GLU A 1 90 ? 0.132 -7.212 4.842 1.00 97.62 90 GLU A C 1
ATOM 701 O O . GLU A 1 90 ? 1.179 -6.751 4.392 1.00 97.62 90 GLU A O 1
ATOM 706 N N . VAL A 1 91 ? -0.382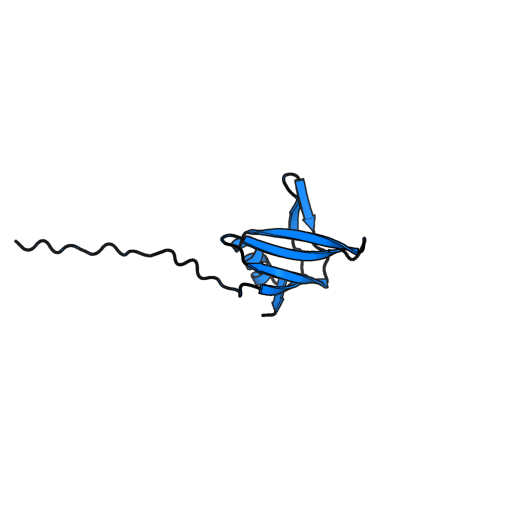 -6.803 6.002 1.00 96.25 91 VAL A N 1
ATOM 707 C CA . VAL A 1 91 ? 0.216 -5.745 6.827 1.00 96.25 91 VAL A CA 1
ATOM 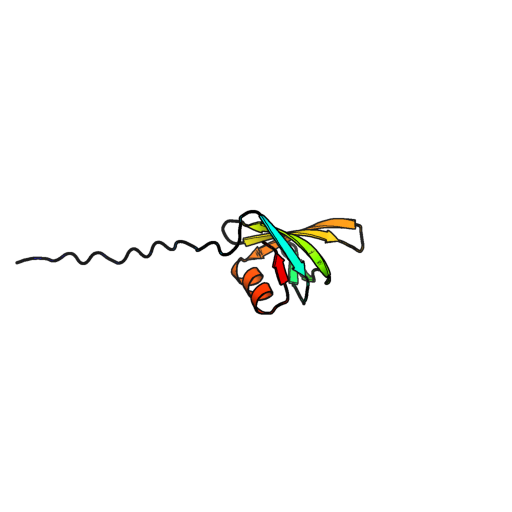708 C C . VAL A 1 91 ? 1.168 -6.333 7.868 1.00 96.25 91 VAL A C 1
ATOM 710 O O . VAL A 1 91 ? 0.822 -7.275 8.576 1.00 96.25 91 VAL A O 1
ATOM 713 N N . THR A 1 92 ? 2.343 -5.720 8.001 1.00 93.69 92 THR A N 1
ATOM 714 C CA . THR A 1 92 ? 3.347 -5.991 9.035 1.00 93.69 92 THR A CA 1
ATOM 715 C C . THR A 1 92 ? 3.570 -4.720 9.861 1.00 93.69 92 THR A C 1
ATOM 717 O O . THR A 1 92 ? 4.088 -3.727 9.345 1.00 93.69 92 THR A O 1
ATOM 720 N N . VAL A 1 93 ? 3.156 -4.751 11.133 1.00 83.00 93 VAL A N 1
ATOM 721 C CA . VAL A 1 93 ? 3.300 -3.650 12.111 1.00 83.00 93 VAL A CA 1
ATOM 722 C C . VAL A 1 93 ? 4.415 -3.899 13.114 1.00 83.00 93 VAL A C 1
ATOM 724 O O . VAL A 1 93 ? 4.675 -5.083 13.428 1.00 83.00 93 VAL A O 1
#

Foldseek 3Di:
DDDDDDPDPPPPPPVPDPDDQKWKKFFAAWDWFDDDPDDIDTDDHGWMWIWGDDPFWIKTWTQRPPPRHIDIGIGGPVSVVVCVVVVRMGTDD